Protein AF-A0A3D4UU44-F1 (afdb_monomer_lite)

Sequence (62 aa):
MEERYIDITVEDLLEITLPKEDDFLKVKETLTRIGVSSRKEKKLWQSCHILHKRGKYYIVHF

pLDDT: mean 92.03, std 6.96, range [63.28, 97.75]

Foldseek 3Di:
DDDDDDDDDPVNWAWDDDPDPVVLVVVQVVQCVDADQDPPVRDGDRQWGWDDDPNIITIGGD

Radius of gyration: 14.61 Å; chains: 1; bounding box: 40×27×36 Å

Secondary structure (DSSP, 8-state):
---------GGGSEEE--SSTTHHHHHHHHHHT-EEEETTTTEEEE-EEEEEETTEEEEEE-

Structure (mmCIF, N/CA/C/O backbone):
data_AF-A0A3D4UU44-F1
#
_entry.id   AF-A0A3D4UU44-F1
#
loop_
_atom_site.group_PDB
_atom_site.id
_atom_site.type_symbol
_atom_site.label_atom_id
_atom_site.label_alt_id
_atom_site.label_comp_id
_atom_site.label_asym_id
_atom_site.label_entity_id
_atom_site.label_seq_id
_atom_site.pdbx_PDB_ins_code
_atom_site.Cartn_x
_atom_site.Cartn_y
_atom_site.Cartn_z
_atom_site.occupancy
_atom_site.B_iso_or_equiv
_atom_site.auth_seq_id
_atom_site.auth_comp_id
_atom_site.auth_asym_id
_atom_site.auth_atom_id
_atom_site.pdbx_PDB_model_num
ATOM 1 N N . MET A 1 1 ? 26.476 17.072 -1.795 1.00 63.28 1 MET A N 1
ATOM 2 C CA . MET A 1 1 ? 25.726 15.808 -1.669 1.00 63.28 1 MET A CA 1
ATOM 3 C C . MET A 1 1 ? 25.216 15.524 -3.065 1.00 63.28 1 MET A C 1
ATOM 5 O O . MET A 1 1 ? 24.534 16.378 -3.607 1.00 63.28 1 MET A O 1
ATOM 9 N N . GLU A 1 2 ? 25.707 14.472 -3.707 1.00 74.81 2 GLU A N 1
ATOM 10 C CA . GLU A 1 2 ? 25.417 14.204 -5.118 1.00 74.81 2 GLU A CA 1
ATOM 11 C C . GLU A 1 2 ? 24.041 13.542 -5.226 1.00 74.81 2 GLU A C 1
ATOM 13 O O . GLU A 1 2 ? 23.809 12.505 -4.601 1.00 74.81 2 GLU A O 1
ATOM 18 N N . GLU A 1 3 ? 23.110 14.175 -5.942 1.00 73.00 3 GLU A N 1
ATOM 19 C CA . GLU A 1 3 ? 21.782 13.610 -6.179 1.00 73.00 3 GLU A CA 1
ATOM 20 C C . GLU A 1 3 ? 21.913 12.413 -7.124 1.00 73.00 3 GLU A C 1
ATOM 22 O O . GLU A 1 3 ? 22.275 12.558 -8.290 1.00 73.00 3 GLU A O 1
ATOM 27 N N . ARG A 1 4 ? 21.641 11.210 -6.611 1.00 79.19 4 ARG A N 1
ATOM 28 C CA . ARG A 1 4 ? 21.531 10.002 -7.431 1.00 79.19 4 ARG A CA 1
ATOM 29 C C . ARG A 1 4 ? 20.068 9.792 -7.780 1.00 79.19 4 ARG A C 1
ATOM 31 O O . ARG A 1 4 ? 19.256 9.537 -6.895 1.00 79.19 4 ARG A O 1
ATOM 38 N N . TYR A 1 5 ? 19.759 9.874 -9.064 1.00 79.81 5 TYR A N 1
ATOM 39 C CA . TYR A 1 5 ? 18.467 9.470 -9.598 1.00 79.81 5 TYR A CA 1
ATOM 40 C C . TYR A 1 5 ? 18.477 7.946 -9.768 1.00 79.81 5 TYR A C 1
ATOM 42 O O . TYR A 1 5 ? 19.433 7.390 -10.307 1.00 79.81 5 TYR A O 1
A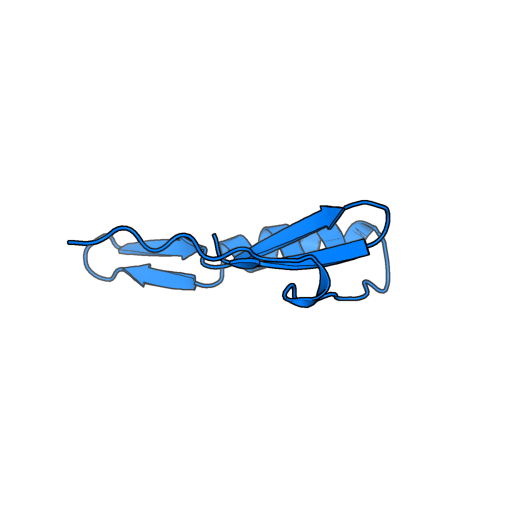TOM 50 N N . ILE A 1 6 ? 17.451 7.272 -9.245 1.00 80.62 6 ILE A N 1
ATOM 51 C CA . ILE A 1 6 ? 17.235 5.835 -9.442 1.00 80.62 6 ILE A CA 1
ATOM 52 C C . ILE A 1 6 ? 16.089 5.701 -10.437 1.00 80.62 6 ILE A C 1
ATOM 54 O O . ILE A 1 6 ? 14.971 6.130 -10.147 1.00 80.62 6 ILE A O 1
ATOM 58 N N . ASP A 1 7 ? 16.367 5.117 -11.598 1.00 84.25 7 ASP A N 1
ATOM 59 C CA . ASP A 1 7 ? 15.329 4.754 -12.556 1.00 84.25 7 ASP A CA 1
ATOM 60 C C . ASP A 1 7 ? 14.592 3.515 -12.039 1.00 84.25 7 ASP A C 1
ATOM 62 O O . ASP A 1 7 ? 15.165 2.432 -11.953 1.00 84.25 7 ASP A O 1
ATOM 66 N N . ILE A 1 8 ? 13.326 3.692 -11.657 1.00 83.38 8 ILE A N 1
ATOM 67 C CA . ILE A 1 8 ? 12.444 2.609 -11.207 1.00 83.38 8 ILE A CA 1
ATOM 68 C C . ILE A 1 8 ? 11.560 2.197 -12.382 1.00 83.38 8 ILE A C 1
ATOM 70 O O . ILE A 1 8 ? 10.818 3.009 -12.944 1.00 83.38 8 ILE A O 1
ATOM 74 N N . THR A 1 9 ? 11.622 0.918 -12.729 1.00 87.12 9 THR A N 1
ATOM 75 C CA . THR A 1 9 ? 10.791 0.291 -13.755 1.00 87.12 9 THR A CA 1
ATOM 76 C C . THR A 1 9 ? 9.587 -0.423 -13.129 1.00 87.12 9 THR A C 1
ATOM 78 O O . THR A 1 9 ? 9.462 -0.526 -11.910 1.00 87.12 9 THR A O 1
ATOM 81 N N . VAL A 1 10 ? 8.619 -0.863 -13.942 1.00 84.44 10 VAL A N 1
ATOM 82 C CA . VAL A 1 10 ? 7.391 -1.502 -13.414 1.00 84.44 10 VAL A CA 1
ATOM 83 C C . VAL A 1 10 ? 7.712 -2.857 -12.784 1.00 84.44 10 VAL A C 1
ATOM 85 O O . VAL A 1 10 ? 7.030 -3.289 -11.860 1.00 84.44 10 VAL A O 1
ATOM 88 N N . GLU A 1 11 ? 8.768 -3.493 -13.273 1.00 86.00 11 GLU A N 1
ATOM 89 C CA . GLU A 1 11 ? 9.318 -4.763 -12.824 1.00 86.00 11 GLU A CA 1
ATOM 90 C C . GLU A 1 11 ? 9.896 -4.674 -11.403 1.00 86.00 11 GLU A C 1
ATOM 92 O O . GLU A 1 11 ? 9.942 -5.680 -10.699 1.00 86.00 11 GLU A O 1
ATOM 97 N N . ASP A 1 12 ? 10.270 -3.469 -10.963 1.00 87.62 12 ASP A N 1
ATOM 98 C CA . ASP A 1 12 ? 10.754 -3.203 -9.606 1.00 87.62 12 ASP A CA 1
ATOM 99 C C . ASP A 1 12 ? 9.605 -3.002 -8.600 1.00 87.62 12 ASP A C 1
ATOM 101 O O . ASP A 1 12 ? 9.831 -2.941 -7.388 1.00 87.62 12 ASP A O 1
ATOM 105 N N . LEU A 1 13 ? 8.359 -2.877 -9.078 1.00 91.19 13 LEU A N 1
ATOM 106 C CA . LEU A 1 13 ? 7.186 -2.685 -8.227 1.00 91.19 13 LEU A CA 1
ATOM 107 C C . LEU A 1 13 ? 6.622 -4.022 -7.745 1.00 91.19 13 LEU A C 1
ATOM 109 O O . LEU A 1 13 ? 6.535 -5.002 -8.483 1.00 91.19 13 LEU A O 1
ATOM 113 N N . LEU A 1 14 ? 6.116 -4.031 -6.512 1.00 94.69 14 LEU A N 1
ATOM 114 C CA . LEU A 1 14 ? 5.439 -5.197 -5.957 1.00 94.69 14 LEU A CA 1
ATOM 115 C C . LEU A 1 14 ? 4.010 -5.302 -6.506 1.00 94.69 14 LEU A C 1
ATOM 117 O O . LEU A 1 14 ? 3.092 -4.671 -5.978 1.00 94.69 14 LEU A O 1
ATOM 121 N N . GLU A 1 15 ? 3.825 -6.096 -7.560 1.00 96.25 15 GLU A N 1
ATOM 122 C CA . GLU A 1 15 ? 2.507 -6.434 -8.115 1.00 96.25 15 GLU A CA 1
ATOM 123 C C . GLU A 1 15 ? 1.732 -7.372 -7.172 1.00 96.25 15 GLU A C 1
ATOM 125 O O . GLU A 1 15 ? 2.283 -8.332 -6.631 1.00 96.25 15 GLU A O 1
ATO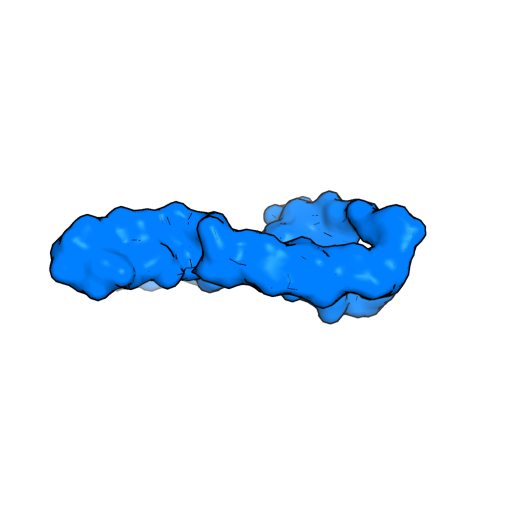M 130 N N . ILE A 1 16 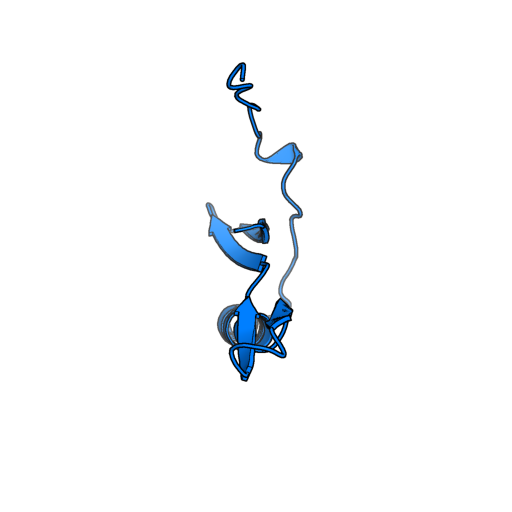? 0.438 -7.104 -6.980 1.00 96.56 16 ILE A N 1
ATOM 131 C CA . ILE A 1 16 ? -0.476 -7.921 -6.172 1.00 96.56 16 ILE A CA 1
ATOM 132 C C . ILE A 1 16 ? -1.751 -8.252 -6.952 1.00 96.56 16 ILE A C 1
ATOM 134 O O . ILE A 1 16 ? -2.156 -7.536 -7.868 1.00 96.56 16 ILE A O 1
ATOM 138 N N . THR A 1 17 ? -2.428 -9.321 -6.538 1.00 96.88 17 THR A N 1
ATOM 139 C CA . THR A 1 17 ? -3.766 -9.673 -7.025 1.00 96.88 17 THR A CA 1
ATOM 140 C C . THR A 1 17 ? -4.801 -9.400 -5.940 1.00 96.88 17 THR A C 1
ATOM 142 O O . THR A 1 17 ? -4.529 -9.562 -4.750 1.00 96.88 17 THR A O 1
ATOM 145 N N . LEU A 1 18 ? -5.990 -8.960 -6.351 1.00 96.12 18 LEU A N 1
ATOM 146 C CA . LEU A 1 18 ? -7.123 -8.748 -5.457 1.00 96.12 18 LEU A CA 1
ATOM 147 C C . LEU A 1 18 ? -8.227 -9.757 -5.799 1.00 96.12 18 LEU A C 1
ATOM 149 O O . LEU A 1 18 ? -8.545 -9.906 -6.980 1.00 96.12 18 LEU A O 1
ATOM 153 N N . PRO A 1 19 ? -8.826 -10.440 -4.807 1.00 94.75 19 PRO A N 1
ATOM 154 C CA . PRO A 1 19 ? -9.931 -11.368 -5.049 1.00 94.75 19 PRO A CA 1
ATOM 155 C C . PRO A 1 19 ? -11.169 -10.688 -5.644 1.00 94.75 19 PRO A C 1
ATOM 157 O O . PRO A 1 19 ? -11.917 -11.314 -6.395 1.00 94.75 19 PRO A O 1
ATOM 160 N N . LYS A 1 20 ? -11.410 -9.425 -5.273 1.00 95.12 20 LYS A N 1
ATOM 161 C CA . LYS A 1 20 ? -12.554 -8.620 -5.709 1.00 95.12 20 LYS A CA 1
ATOM 162 C C . LYS A 1 20 ? -12.156 -7.157 -5.892 1.00 95.12 20 LYS A C 1
ATOM 164 O O . LYS A 1 20 ? -11.235 -6.674 -5.237 1.00 95.12 20 LYS A O 1
ATOM 169 N N . GLU A 1 21 ? -12.888 -6.423 -6.730 1.00 88.19 21 GLU A N 1
ATOM 170 C CA . GLU A 1 21 ? -12.628 -4.991 -6.949 1.00 88.19 21 GLU A CA 1
ATOM 171 C C . GLU A 1 21 ? -12.823 -4.140 -5.680 1.00 88.19 21 GLU A C 1
ATOM 173 O O . GLU A 1 21 ? -12.069 -3.193 -5.452 1.00 88.19 21 GLU A O 1
ATOM 178 N N . ASP A 1 22 ? -13.783 -4.483 -4.811 1.00 92.06 22 ASP A N 1
ATOM 179 C CA . ASP A 1 22 ? -14.044 -3.750 -3.564 1.00 92.06 22 ASP A CA 1
ATOM 180 C C . ASP A 1 22 ? -12.911 -3.893 -2.534 1.00 92.06 22 ASP A C 1
ATOM 182 O O . ASP A 1 22 ? -12.755 -3.040 -1.654 1.00 92.06 22 ASP A O 1
ATOM 186 N N . ASP A 1 23 ? -12.064 -4.918 -2.670 1.00 96.25 23 ASP A N 1
ATOM 187 C CA . ASP A 1 23 ? -10.890 -5.100 -1.818 1.00 96.25 23 ASP A CA 1
ATOM 188 C C . ASP A 1 23 ? -9.846 -3.996 -2.031 1.00 96.25 23 ASP A C 1
ATOM 190 O O . ASP A 1 23 ? -9.082 -3.701 -1.111 1.00 96.25 23 ASP A O 1
ATOM 194 N N . PHE A 1 24 ? -9.865 -3.293 -3.172 1.00 96.12 24 PHE A N 1
ATOM 195 C CA . PHE A 1 24 ? -8.987 -2.143 -3.399 1.00 96.12 24 PHE A CA 1
ATOM 196 C C . PHE A 1 24 ? -9.193 -1.060 -2.333 1.00 96.12 24 PHE A C 1
ATOM 198 O O . PHE A 1 24 ? -8.231 -0.557 -1.747 1.00 96.12 24 PHE A O 1
ATOM 205 N N . LEU A 1 25 ? -10.454 -0.717 -2.042 1.00 96.50 25 LEU A N 1
ATOM 206 C CA . LEU A 1 25 ? -10.783 0.293 -1.035 1.00 96.50 25 LEU A CA 1
ATOM 207 C C . LEU A 1 25 ? -10.426 -0.184 0.374 1.00 96.50 25 LEU A C 1
ATOM 209 O O . LEU A 1 25 ? -9.952 0.617 1.180 1.00 96.50 25 LEU A O 1
ATOM 213 N N . LYS A 1 26 ? -10.583 -1.485 0.651 1.00 96.94 26 LYS A N 1
ATOM 214 C CA . LYS A 1 26 ? -10.207 -2.084 1.939 1.00 96.94 26 LYS A CA 1
ATOM 215 C C . LYS A 1 26 ? -8.701 -2.000 2.166 1.00 96.94 26 LYS A C 1
ATOM 217 O O . LYS A 1 26 ? -8.275 -1.556 3.230 1.00 96.94 26 LYS A O 1
ATOM 222 N N . VAL A 1 27 ? -7.891 -2.367 1.169 1.00 97.31 27 VAL A N 1
ATOM 223 C CA . VAL A 1 27 ? -6.426 -2.267 1.260 1.00 97.31 27 VAL A CA 1
ATOM 224 C C . VAL A 1 27 ? -5.993 -0.807 1.376 1.00 97.31 27 VAL A C 1
ATOM 226 O O . VAL A 1 27 ? -5.176 -0.485 2.236 1.00 97.31 27 VAL A O 1
ATOM 229 N N . LYS A 1 28 ? -6.578 0.097 0.577 1.00 96.38 28 LYS A N 1
ATOM 230 C CA . LYS A 1 28 ? -6.279 1.534 0.639 1.00 96.38 28 LYS A CA 1
ATOM 231 C C . LYS A 1 28 ? -6.518 2.106 2.035 1.00 96.38 28 LYS A C 1
ATOM 233 O O . LYS A 1 28 ? -5.647 2.795 2.552 1.00 96.38 28 LYS A O 1
ATOM 238 N N . GLU A 1 29 ? -7.669 1.820 2.641 1.00 97.75 29 GLU A N 1
ATOM 239 C CA . GLU A 1 29 ? -7.991 2.270 3.999 1.00 97.75 29 GLU A CA 1
ATOM 240 C C . GLU A 1 29 ? -7.067 1.614 5.035 1.00 97.75 29 GLU A C 1
ATOM 242 O O . GLU A 1 29 ? -6.514 2.309 5.887 1.00 97.75 29 GLU A O 1
ATOM 247 N N . THR A 1 30 ? -6.800 0.312 4.904 1.00 97.56 30 THR A N 1
ATOM 248 C CA . THR A 1 30 ? -5.921 -0.438 5.816 1.00 97.56 30 THR A CA 1
ATOM 249 C C . THR A 1 30 ? -4.511 0.149 5.851 1.00 97.56 30 THR A C 1
ATOM 251 O O . THR A 1 30 ? -3.950 0.326 6.931 1.00 97.56 30 THR A O 1
ATOM 254 N N . LEU A 1 31 ? -3.955 0.526 4.696 1.00 97.06 31 LEU A N 1
ATOM 255 C CA . LEU A 1 31 ? -2.628 1.139 4.609 1.00 97.06 31 LEU A CA 1
ATOM 256 C C . LEU A 1 31 ? -2.548 2.509 5.300 1.00 97.06 31 LEU A C 1
ATOM 258 O O . LEU A 1 31 ? -1.476 2.871 5.771 1.00 97.06 31 LEU A O 1
ATOM 262 N N . THR A 1 32 ? -3.657 3.241 5.464 1.00 96.00 32 THR A N 1
ATOM 263 C CA . THR A 1 32 ? -3.655 4.489 6.260 1.00 96.00 32 THR A CA 1
ATOM 264 C C . THR A 1 32 ? -3.449 4.243 7.758 1.00 96.00 32 THR A C 1
ATOM 266 O O . THR A 1 32 ? -3.058 5.150 8.493 1.00 96.00 32 THR A O 1
ATOM 269 N N . ARG A 1 33 ? -3.680 3.005 8.215 1.00 95.81 33 ARG A N 1
ATOM 270 C CA . ARG A 1 33 ? -3.536 2.567 9.609 1.00 95.81 33 ARG A CA 1
ATOM 271 C C . ARG A 1 33 ? -2.246 1.784 9.862 1.00 95.81 33 ARG A C 1
ATOM 273 O O . ARG A 1 33 ? -2.048 1.299 10.974 1.00 95.81 33 ARG A O 1
ATOM 280 N N . ILE A 1 34 ? -1.357 1.681 8.868 1.00 95.69 34 ILE A N 1
ATOM 281 C CA . ILE A 1 34 ? -0.062 0.995 8.969 1.00 95.69 34 ILE A CA 1
ATOM 282 C C . ILE A 1 34 ? 1.055 1.942 8.523 1.00 95.69 34 ILE A C 1
ATOM 284 O O . ILE A 1 34 ? 0.989 2.557 7.462 1.00 95.69 34 ILE A O 1
ATOM 288 N N . GLY A 1 35 ? 2.117 2.039 9.320 1.00 94.44 35 GLY A N 1
ATOM 289 C CA . GLY A 1 35 ? 3.287 2.831 8.963 1.00 94.44 35 GLY A CA 1
ATOM 290 C C . GLY A 1 35 ? 4.164 3.167 10.160 1.00 94.44 35 GLY A C 1
ATOM 291 O O . GLY A 1 35 ? 4.144 2.475 11.181 1.00 94.44 35 GLY A O 1
ATOM 292 N N . VAL A 1 36 ? 4.937 4.244 10.047 1.00 95.69 36 VAL A N 1
ATOM 293 C CA . VAL A 1 36 ? 5.870 4.668 11.095 1.00 95.69 36 VAL A CA 1
ATOM 294 C C . VAL A 1 36 ? 5.135 5.505 12.139 1.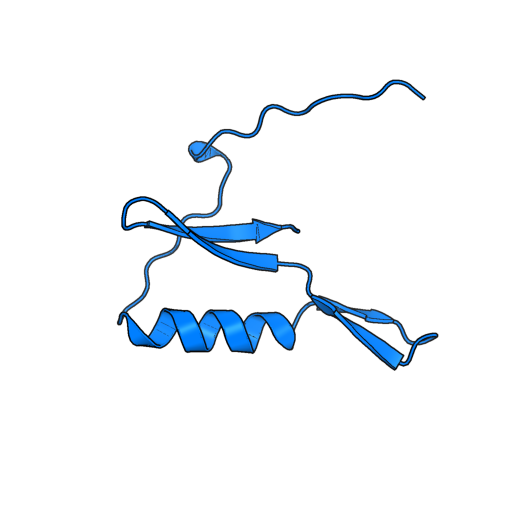00 95.69 36 VAL A C 1
ATOM 296 O O . VAL A 1 36 ? 4.627 6.590 11.856 1.00 95.69 36 VAL A O 1
ATOM 299 N N . SER A 1 37 ? 5.083 5.010 13.376 1.00 95.94 37 SER A N 1
ATOM 300 C CA . SER A 1 37 ? 4.485 5.738 14.499 1.00 95.94 37 SER A CA 1
ATOM 301 C C . SER A 1 37 ? 5.470 6.757 15.074 1.00 95.94 37 SER A C 1
ATOM 303 O O . SER A 1 37 ? 6.515 6.396 15.620 1.00 95.94 37 SER A O 1
ATOM 305 N N . SER A 1 38 ? 5.129 8.043 14.990 1.00 95.44 38 SER A N 1
ATOM 306 C CA . SER A 1 38 ? 5.865 9.113 15.659 1.00 95.44 38 SER A CA 1
ATOM 307 C C . SER A 1 38 ? 5.319 9.308 17.070 1.00 95.44 38 SER A C 1
ATOM 309 O O . SER A 1 38 ? 4.237 9.861 17.261 1.00 95.44 38 SER A O 1
ATOM 311 N N . ARG A 1 39 ? 6.089 8.897 18.087 1.00 94.06 39 ARG A N 1
ATOM 312 C CA . ARG A 1 39 ? 5.728 9.120 19.502 1.00 94.06 39 ARG A CA 1
ATOM 313 C C . ARG A 1 39 ? 5.719 10.603 19.876 1.00 94.06 39 ARG A C 1
ATOM 315 O O . ARG A 1 39 ? 4.908 11.010 20.701 1.00 94.06 39 ARG A O 1
ATOM 322 N N . LYS A 1 40 ? 6.606 11.397 19.262 1.00 95.75 40 LYS A N 1
ATOM 323 C CA . LYS A 1 40 ? 6.721 12.845 19.497 1.00 95.75 40 LYS A CA 1
ATOM 324 C C . LYS A 1 40 ? 5.471 13.579 19.020 1.00 95.75 40 LYS A C 1
ATOM 326 O O . LYS A 1 40 ? 4.925 14.395 19.750 1.00 95.75 40 LYS A O 1
ATOM 331 N N . GLU A 1 41 ? 5.018 13.262 17.812 1.00 95.88 41 GLU A N 1
ATOM 332 C CA . GLU A 1 41 ? 3.879 13.937 17.180 1.00 95.88 41 GLU A CA 1
ATOM 333 C C . GLU A 1 41 ? 2.552 13.204 17.401 1.00 95.88 41 GLU A C 1
ATOM 335 O O . GLU A 1 41 ? 1.507 13.682 16.972 1.00 95.88 41 GLU A O 1
ATOM 340 N N . LYS A 1 42 ? 2.586 12.041 18.071 1.00 94.00 42 LYS A N 1
ATOM 341 C CA . LYS A 1 42 ? 1.439 11.145 18.287 1.00 94.00 42 LYS A CA 1
ATOM 342 C C . LYS A 1 42 ? 0.670 10.853 16.989 1.00 94.00 42 LYS A C 1
ATOM 344 O O . LYS A 1 42 ? -0.553 10.743 16.994 1.00 94.00 42 LYS A O 1
ATOM 349 N N . LYS A 1 43 ? 1.398 10.730 15.877 1.00 95.75 43 LYS A N 1
ATOM 350 C CA . LYS A 1 43 ? 0.851 10.548 14.530 1.00 95.75 43 LYS A CA 1
ATOM 351 C C . LYS A 1 43 ? 1.425 9.293 13.886 1.00 95.75 43 LYS A C 1
ATOM 353 O O . LYS A 1 43 ? 2.613 9.005 14.034 1.00 95.75 43 LYS A O 1
ATOM 358 N N . LEU A 1 44 ? 0.576 8.567 13.163 1.00 95.56 44 LEU A N 1
ATOM 359 C CA . LEU A 1 44 ? 0.997 7.478 12.294 1.00 95.56 44 LEU A CA 1
ATOM 360 C C . LEU A 1 44 ? 1.254 8.020 10.886 1.00 95.56 44 LEU A C 1
ATOM 362 O O . LEU A 1 44 ? 0.389 8.672 10.299 1.00 95.56 44 LEU A O 1
ATOM 366 N N . TRP A 1 45 ? 2.444 7.756 10.362 1.00 95.44 45 TRP A N 1
ATOM 367 C CA . TRP A 1 45 ? 2.843 8.138 9.015 1.00 95.44 45 TRP A CA 1
ATOM 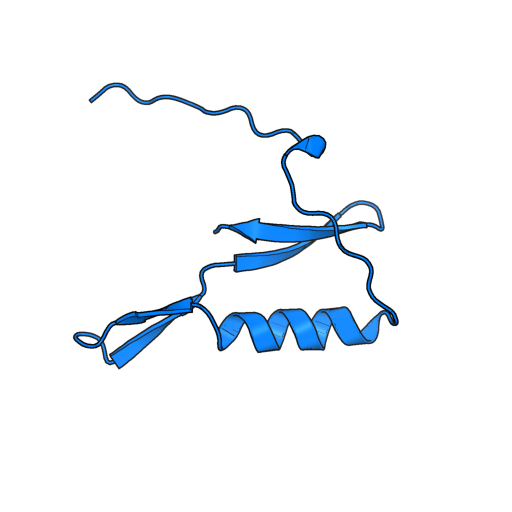368 C C . TRP A 1 45 ? 2.734 6.935 8.091 1.00 95.44 45 TRP A C 1
ATOM 370 O O . TRP A 1 45 ? 3.498 5.983 8.232 1.00 95.44 45 TRP A O 1
ATOM 380 N N . GLN A 1 46 ? 1.780 6.985 7.164 1.00 96.62 46 GLN A N 1
ATOM 381 C CA . GLN A 1 46 ? 1.589 5.959 6.144 1.00 96.62 46 GLN A CA 1
ATOM 382 C C . GLN A 1 46 ? 2.855 5.797 5.295 1.00 96.62 46 GLN A C 1
ATOM 384 O O . GLN A 1 46 ? 3.377 6.776 4.768 1.00 96.62 46 GLN A O 1
ATOM 389 N N . SER A 1 47 ? 3.328 4.556 5.155 1.00 95.31 47 SER A N 1
ATOM 390 C CA . SER A 1 47 ? 4.576 4.249 4.435 1.00 95.31 47 SER A CA 1
ATOM 391 C C . SER A 1 47 ? 4.361 3.715 3.016 1.00 95.31 47 SER A C 1
ATOM 393 O O . SER A 1 47 ? 5.243 3.825 2.172 1.00 95.31 47 SER A O 1
ATOM 395 N N . CYS A 1 48 ? 3.196 3.133 2.736 1.00 96.44 48 CYS A N 1
ATOM 396 C CA . CYS A 1 48 ? 2.920 2.516 1.443 1.00 96.44 48 CYS A CA 1
ATOM 397 C C . CYS A 1 48 ? 1.529 2.883 0.933 1.00 96.44 48 CYS A C 1
ATOM 399 O O . CYS A 1 48 ? 0.611 3.148 1.712 1.00 96.44 48 CYS A O 1
ATOM 401 N N . HIS A 1 49 ? 1.360 2.818 -0.382 1.00 96.12 49 HIS A N 1
ATOM 402 C CA . HIS A 1 49 ? 0.105 3.043 -1.083 1.00 96.12 49 HIS A CA 1
ATOM 403 C C . HIS A 1 49 ? -0.217 1.854 -1.983 1.00 96.12 49 HIS A C 1
ATOM 405 O O . HIS A 1 49 ? 0.681 1.227 -2.540 1.00 96.12 49 HIS A O 1
ATOM 411 N N . ILE A 1 50 ? -1.509 1.570 -2.152 1.00 96.94 50 ILE A N 1
ATOM 412 C CA . ILE A 1 50 ? -1.971 0.700 -3.229 1.00 96.94 50 ILE A CA 1
ATOM 413 C C . ILE A 1 50 ? -2.200 1.545 -4.488 1.00 96.94 50 ILE A C 1
ATOM 415 O O . ILE A 1 50 ? -2.925 2.541 -4.461 1.00 96.94 50 ILE A O 1
ATOM 419 N N . LEU A 1 51 ? -1.567 1.152 -5.588 1.00 95.00 51 LEU A N 1
ATOM 420 C CA . LEU A 1 51 ? -1.662 1.782 -6.900 1.00 95.00 51 LEU A CA 1
ATOM 421 C C . LEU A 1 51 ? -2.451 0.871 -7.840 1.00 95.00 51 LEU A C 1
ATOM 423 O O . LEU A 1 51 ? -2.172 -0.320 -7.915 1.00 95.00 51 LEU A O 1
ATOM 427 N N . HIS A 1 52 ? -3.394 1.433 -8.595 1.00 93.81 52 HIS A N 1
ATOM 428 C CA . HIS A 1 52 ? -4.047 0.747 -9.709 1.00 93.81 52 HIS A CA 1
ATOM 429 C C . HIS A 1 52 ? -3.573 1.370 -11.025 1.00 93.81 52 HIS A C 1
ATOM 431 O O . HIS A 1 52 ? -3.763 2.567 -11.255 1.00 93.81 52 HIS A O 1
ATOM 437 N N . LYS A 1 53 ? -2.929 0.575 -11.884 1.00 91.25 53 LYS A N 1
ATOM 438 C CA . LYS A 1 53 ? -2.382 1.038 -13.164 1.00 91.25 53 LYS A CA 1
ATOM 439 C C . LYS A 1 53 ? -2.534 -0.048 -14.223 1.00 91.25 53 LYS A C 1
ATOM 441 O O . LYS A 1 53 ? -2.039 -1.153 -14.052 1.00 91.25 53 LYS A O 1
ATOM 446 N N . ARG 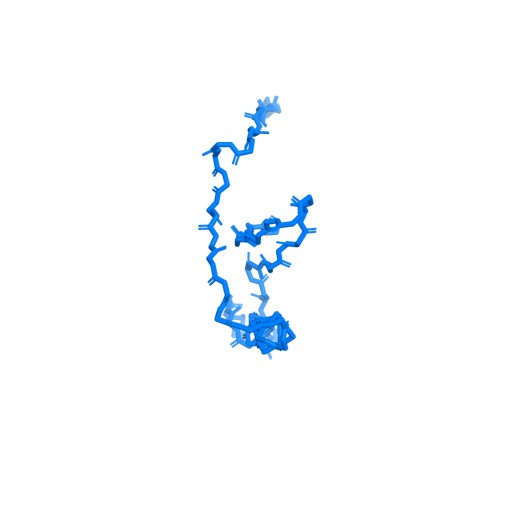A 1 54 ? -3.205 0.284 -15.334 1.00 91.00 54 ARG A N 1
ATOM 447 C CA . ARG A 1 54 ? -3.408 -0.610 -16.497 1.00 91.00 54 ARG A CA 1
ATOM 448 C C . ARG A 1 54 ? -3.976 -1.998 -16.124 1.00 91.00 54 ARG A C 1
ATOM 450 O O . ARG A 1 54 ? -3.519 -3.004 -16.652 1.00 91.00 54 ARG A O 1
ATOM 457 N N . GLY A 1 55 ? -4.951 -2.046 -15.212 1.00 90.31 55 GLY A N 1
ATOM 458 C CA . GLY A 1 55 ? -5.602 -3.294 -14.782 1.00 90.31 55 GLY A CA 1
ATOM 459 C C . GLY A 1 55 ? -4.799 -4.131 -13.781 1.00 90.31 55 GLY A C 1
ATOM 460 O O . GLY A 1 55 ? -5.211 -5.237 -13.450 1.00 90.31 55 GLY A O 1
ATOM 461 N N . LYS A 1 56 ? -3.661 -3.618 -13.301 1.00 93.50 56 LYS A N 1
ATOM 462 C CA . LYS A 1 56 ? -2.807 -4.260 -12.300 1.00 93.50 56 LYS A CA 1
ATOM 463 C C . LYS A 1 56 ? -2.755 -3.440 -11.018 1.00 93.50 56 LYS A C 1
ATOM 465 O O . LYS A 1 56 ? -2.862 -2.208 -11.056 1.00 93.50 56 LYS A O 1
ATOM 470 N N . TYR A 1 57 ? -2.570 -4.127 -9.897 1.00 96.62 57 TYR A N 1
ATOM 471 C CA . TYR A 1 57 ? -2.463 -3.516 -8.577 1.00 96.62 57 TYR A CA 1
ATOM 472 C C . TYR A 1 57 ? -1.042 -3.655 -8.044 1.00 96.62 57 TYR A C 1
ATOM 474 O O . TYR A 1 57 ? -0.418 -4.696 -8.218 1.00 96.62 57 TYR A O 1
ATOM 482 N N . TYR A 1 58 ? -0.548 -2.619 -7.373 1.00 96.50 58 TYR A N 1
ATOM 483 C CA . TYR A 1 58 ? 0.804 -2.592 -6.822 1.00 96.50 58 TYR A CA 1
ATOM 484 C C . TYR A 1 58 ? 0.810 -2.019 -5.412 1.00 96.50 58 TYR A C 1
ATOM 486 O O . TYR A 1 58 ? 0.044 -1.099 -5.127 1.00 96.50 58 TYR A O 1
ATOM 494 N N . ILE A 1 59 ? 1.706 -2.505 -4.557 1.00 96.94 59 ILE A N 1
ATOM 495 C CA . ILE A 1 59 ? 2.071 -1.819 -3.315 1.00 96.94 59 ILE A CA 1
ATOM 496 C C . ILE A 1 59 ? 3.347 -1.023 -3.574 1.00 96.94 59 ILE A C 1
ATOM 498 O O . ILE A 1 59 ? 4.370 -1.589 -3.951 1.00 96.94 59 ILE A O 1
ATOM 502 N N . VAL A 1 60 ? 3.283 0.292 -3.379 1.00 94.56 60 VAL A N 1
ATOM 503 C CA . VAL A 1 60 ? 4.395 1.215 -3.638 1.00 94.56 60 VAL A CA 1
ATOM 504 C C . VAL A 1 60 ? 4.739 2.006 -2.383 1.00 94.56 60 VAL A C 1
ATOM 506 O O . VAL A 1 60 ? 3.845 2.372 -1.617 1.00 94.56 60 VAL A O 1
ATOM 509 N N . HIS A 1 61 ? 6.026 2.265 -2.162 1.00 91.50 61 HIS A N 1
ATOM 510 C CA . HIS A 1 61 ? 6.479 3.180 -1.114 1.00 91.50 61 HIS A CA 1
ATOM 511 C C . HIS A 1 61 ? 6.169 4.636 -1.514 1.00 91.50 61 HIS A C 1
ATOM 513 O O . HIS A 1 61 ? 6.131 4.932 -2.710 1.00 91.50 61 HIS A O 1
ATOM 519 N N . PHE A 1 62 ? 5.882 5.505 -0.533 1.00 80.81 62 PHE A N 1
ATOM 520 C CA . PHE A 1 62 ? 5.629 6.939 -0.769 1.00 80.81 62 PHE A CA 1
ATOM 521 C C . PHE A 1 62 ? 6.853 7.678 -1.317 1.00 80.81 62 PHE A C 1
ATOM 523 O O . PHE A 1 62 ? 7.990 7.213 -1.049 1.00 80.81 62 PHE A O 1
#